Protein AF-A0A7X8VLG5-F1 (afdb_monomer)

Secondary structure (DSSP, 8-state):
-HHHHHHHHHHHHHHHHHHTEE-GGG-TT--EE-SSSSPPHHHHTT-S--HHHHHHHHHHHHHHHHHS--HHHHHHHHHHHHHHHHHHTS----

pLDDT: mean 84.61, std 10.0, range [43.59, 94.25]

Solvent-accessible surface area (backbone atoms only — not comparable to full-atom values): 5416 Å² total; per-residue (Å²): 117,69,65,59,55,54,51,52,51,54,52,51,51,49,54,44,53,72,62,23,50,37,46,55,86,74,42,81,79,25,25,44,68,44,90,48,78,86,62,52,75,57,53,67,66,49,72,74,74,59,62,71,58,51,53,54,52,48,50,55,40,48,54,50,26,69,77,53,78,43,73,66,42,54,47,51,47,54,14,28,56,46,26,52,24,61,73,73,72,49,75,81,75,128

Mean predicted aligned error: 5.99 Å

Radius of gyration: 13.68 Å; Cα contacts (8 Å, |Δi|>4): 85; chains: 1; bounding box: 24×32×41 Å

Sequence (94 aa):
MLDTWVNRADLAESAINERHAARVWGLPRTNLGYVAWPANGKEKLFFHWHYWWQAHYLDCLVDAAMRRRTKARNAIVSDTIRGIGLRQGGKLSS

Foldseek 3Di:
DVVVVLVVLVVVVVVQCVFFWDAQVPDPLAIFGQPDPVHDPCSSNPVDPPLVVLVVVLVSLVVNCVVPPDPVSVSHSRRSQVNSQVVVPHHPDD

Structure (mmCIF, N/CA/C/O backbone):
data_AF-A0A7X8VLG5-F1
#
_entry.id   AF-A0A7X8VLG5-F1
#
loop_
_atom_site.group_PDB
_atom_site.id
_atom_site.type_symbol
_atom_site.label_atom_id
_atom_site.label_alt_id
_atom_site.label_comp_id
_atom_site.label_asym_id
_atom_site.label_entity_id
_atom_site.label_seq_id
_atom_site.pdbx_PDB_ins_code
_atom_site.Cartn_x
_atom_site.Cartn_y
_atom_site.Cartn_z
_atom_site.occupancy
_atom_site.B_iso_or_equiv
_atom_site.auth_seq_id
_atom_site.auth_comp_id
_atom_site.auth_asym_id
_atom_site.auth_atom_id
_atom_site.pdbx_PDB_model_num
ATOM 1 N N . MET A 1 1 ? 8.402 -0.280 -26.281 1.00 61.03 1 MET A N 1
ATOM 2 C CA . MET A 1 1 ? 7.212 0.531 -25.911 1.00 61.03 1 MET A CA 1
ATOM 3 C C . MET A 1 1 ? 6.514 -0.022 -24.663 1.00 61.03 1 MET A C 1
ATOM 5 O O . MET A 1 1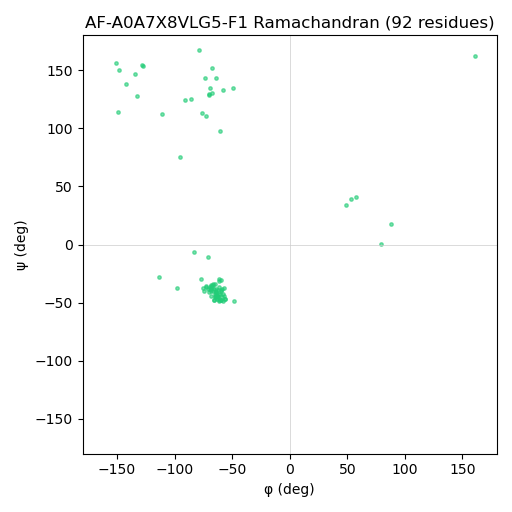 ? 6.154 0.767 -23.802 1.00 61.03 1 MET A O 1
ATOM 9 N N . LEU A 1 2 ? 6.390 -1.351 -24.510 1.00 64.69 2 LEU A N 1
ATOM 10 C CA . LEU A 1 2 ? 5.931 -2.000 -23.265 1.00 64.69 2 LEU A CA 1
ATOM 11 C C . LEU A 1 2 ? 6.827 -1.692 -22.050 1.00 64.69 2 LEU A C 1
ATOM 13 O O . LEU A 1 2 ? 6.311 -1.388 -20.977 1.00 64.69 2 LEU A O 1
ATOM 17 N N . ASP A 1 3 ? 8.150 -1.657 -22.233 1.00 76.50 3 ASP A N 1
ATOM 18 C CA . ASP A 1 3 ? 9.102 -1.379 -21.143 1.00 76.50 3 ASP A CA 1
ATOM 19 C C . ASP A 1 3 ? 8.921 0.004 -20.507 1.00 76.50 3 ASP A C 1
ATOM 21 O O . ASP A 1 3 ? 9.126 0.179 -19.308 1.00 76.50 3 ASP A O 1
ATOM 25 N N . THR A 1 4 ? 8.476 0.995 -21.285 1.00 89.31 4 THR A N 1
ATOM 26 C CA . THR A 1 4 ? 8.229 2.352 -20.785 1.00 89.31 4 THR A CA 1
ATOM 27 C C . THR A 1 4 ? 7.068 2.381 -19.792 1.00 89.31 4 THR A C 1
ATOM 29 O O . THR A 1 4 ? 7.149 3.072 -18.778 1.00 89.31 4 THR A O 1
ATOM 32 N N . TRP A 1 5 ? 5.998 1.627 -20.053 1.00 87.94 5 TRP A N 1
ATOM 33 C CA . TRP A 1 5 ? 4.826 1.567 -19.175 1.00 87.94 5 TRP A CA 1
ATOM 34 C C . TRP A 1 5 ? 5.098 0.762 -17.911 1.00 87.94 5 TRP A C 1
ATOM 36 O O . TRP A 1 5 ? 4.711 1.192 -16.827 1.00 87.94 5 TRP A O 1
ATOM 46 N N . VAL A 1 6 ? 5.825 -0.351 -18.038 1.00 87.19 6 VAL A N 1
ATOM 47 C CA . VAL A 1 6 ? 6.284 -1.138 -16.886 1.00 87.19 6 VAL A CA 1
ATOM 48 C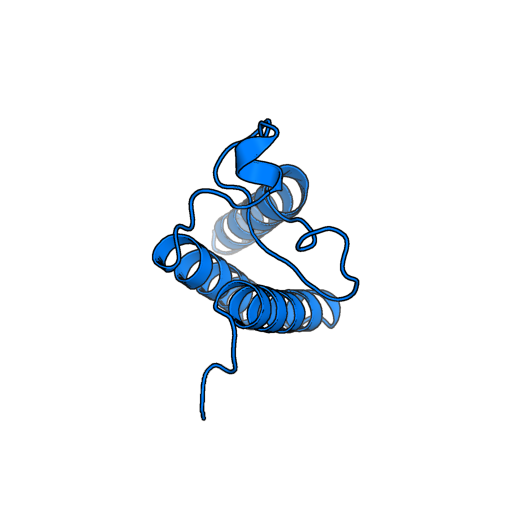 C . VAL A 1 6 ? 7.158 -0.279 -15.972 1.00 87.19 6 VAL A C 1
ATOM 50 O O . VAL A 1 6 ? 6.893 -0.210 -14.775 1.00 87.19 6 VAL A O 1
ATOM 53 N N . ASN A 1 7 ? 8.122 0.454 -16.537 1.00 88.81 7 ASN A N 1
ATOM 54 C CA . ASN A 1 7 ? 8.994 1.338 -15.766 1.00 88.81 7 ASN A CA 1
ATOM 55 C C . ASN A 1 7 ? 8.214 2.474 -15.079 1.00 88.81 7 ASN A C 1
ATOM 57 O O . ASN A 1 7 ? 8.395 2.732 -13.894 1.00 88.81 7 ASN A O 1
ATOM 61 N N . ARG A 1 8 ? 7.282 3.127 -15.788 1.00 90.62 8 ARG A N 1
ATOM 62 C CA . ARG A 1 8 ? 6.413 4.158 -15.189 1.00 90.62 8 ARG A CA 1
ATOM 63 C C . ARG A 1 8 ? 5.573 3.612 -14.035 1.00 90.62 8 ARG A C 1
ATOM 65 O O . ARG A 1 8 ? 5.411 4.302 -13.034 1.00 90.62 8 ARG A O 1
ATOM 72 N N . ALA A 1 9 ? 5.061 2.390 -14.162 1.00 88.88 9 ALA A N 1
ATOM 73 C CA . ALA A 1 9 ? 4.275 1.756 -13.113 1.00 88.88 9 ALA A CA 1
ATOM 74 C C . ALA A 1 9 ? 5.128 1.399 -11.882 1.00 88.88 9 ALA A C 1
ATOM 76 O O . ALA A 1 9 ? 4.670 1.582 -10.756 1.00 88.88 9 ALA A O 1
ATOM 77 N N . ASP A 1 10 ? 6.367 0.942 -12.081 1.00 88.38 10 ASP A N 1
ATOM 78 C CA . ASP A 1 10 ? 7.306 0.661 -10.985 1.00 88.38 10 ASP A CA 1
ATOM 79 C C . ASP A 1 10 ? 7.772 1.958 -10.280 1.00 88.38 10 ASP A C 1
ATOM 81 O O . ASP A 1 10 ? 7.899 1.996 -9.052 1.00 88.38 10 ASP A O 1
ATOM 85 N N . LEU A 1 11 ? 7.957 3.058 -11.024 1.00 90.81 11 LEU A N 1
ATOM 86 C CA . LEU A 1 11 ? 8.225 4.382 -10.445 1.00 90.81 11 LEU A CA 1
ATOM 87 C C . LEU A 1 11 ? 7.037 4.905 -9.624 1.00 90.81 11 LEU A C 1
ATOM 89 O O . LEU A 1 11 ? 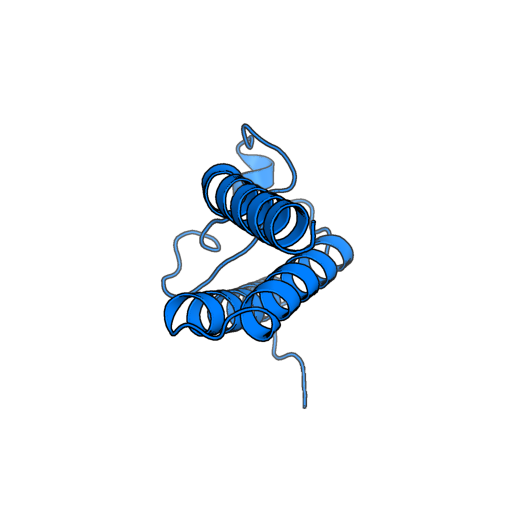7.234 5.435 -8.531 1.00 90.81 11 LEU A O 1
ATOM 93 N N . ALA A 1 12 ? 5.809 4.742 -10.125 1.00 89.12 12 ALA A N 1
ATOM 94 C CA . ALA A 1 12 ? 4.602 5.153 -9.412 1.00 89.12 12 ALA A CA 1
ATOM 95 C C . ALA A 1 12 ? 4.411 4.361 -8.107 1.00 89.12 12 ALA A C 1
ATOM 97 O O . ALA A 1 12 ? 4.159 4.960 -7.063 1.00 89.12 12 ALA A O 1
ATOM 98 N N . GLU A 1 13 ? 4.596 3.037 -8.142 1.00 88.69 13 GLU A N 1
ATOM 99 C CA . GLU A 1 13 ? 4.586 2.186 -6.943 1.00 88.69 13 GLU A CA 1
ATOM 100 C C . GLU A 1 13 ? 5.614 2.669 -5.913 1.00 88.69 13 GLU A C 1
ATOM 102 O O . GLU A 1 13 ? 5.285 2.821 -4.736 1.00 88.69 13 GLU A O 1
ATOM 107 N N . SER A 1 14 ? 6.843 2.949 -6.356 1.00 88.94 14 SER A N 1
ATOM 108 C CA . SER A 1 14 ? 7.925 3.397 -5.471 1.00 88.94 14 SER A CA 1
ATOM 109 C C . SER A 1 14 ? 7.584 4.732 -4.801 1.00 88.94 14 SER A C 1
ATOM 111 O O . SER A 1 14 ? 7.688 4.851 -3.583 1.00 88.94 14 SER A O 1
ATOM 113 N N . ALA A 1 15 ? 7.066 5.703 -5.560 1.00 89.06 15 ALA A N 1
ATOM 114 C CA . ALA A 1 15 ? 6.659 6.999 -5.020 1.00 89.06 15 ALA A CA 1
ATOM 115 C C . ALA A 1 15 ? 5.528 6.885 -3.981 1.00 89.06 15 ALA A C 1
ATOM 117 O O . ALA A 1 15 ? 5.551 7.586 -2.967 1.00 89.06 15 ALA A O 1
ATOM 118 N N . ILE A 1 16 ? 4.549 6.002 -4.206 1.00 88.25 16 ILE A N 1
ATOM 119 C CA . ILE A 1 16 ? 3.466 5.754 -3.243 1.00 88.25 16 ILE A CA 1
ATOM 120 C C . ILE A 1 16 ? 4.003 5.061 -1.988 1.00 88.25 16 ILE A C 1
ATOM 122 O O . ILE A 1 16 ? 3.672 5.476 -0.876 1.00 88.25 16 ILE A O 1
ATOM 126 N N . ASN A 1 17 ? 4.861 4.053 -2.144 1.00 86.69 17 ASN A N 1
ATOM 127 C CA . ASN A 1 17 ? 5.450 3.339 -1.014 1.00 86.69 17 ASN A CA 1
ATOM 128 C C . ASN A 1 17 ? 6.355 4.234 -0.157 1.00 86.69 17 ASN A C 1
ATOM 130 O O . ASN A 1 17 ? 6.380 4.091 1.059 1.00 86.69 17 ASN A O 1
ATOM 134 N N . GLU A 1 18 ? 7.065 5.186 -0.755 1.00 86.69 18 GLU A N 1
ATOM 135 C CA . GLU A 1 18 ? 7.915 6.114 -0.003 1.00 86.69 18 GLU A CA 1
ATOM 136 C C . GLU A 1 18 ? 7.119 7.200 0.728 1.00 86.69 18 GLU A C 1
ATOM 138 O O . GLU A 1 18 ? 7.486 7.611 1.829 1.00 86.69 18 GLU A O 1
ATOM 143 N N . ARG A 1 19 ? 6.044 7.704 0.110 1.00 84.88 19 ARG A N 1
ATOM 144 C CA . ARG A 1 19 ? 5.342 8.902 0.595 1.00 84.88 19 ARG A CA 1
ATOM 145 C C . ARG A 1 19 ? 4.102 8.587 1.418 1.00 84.88 19 ARG A C 1
ATOM 147 O O . ARG A 1 19 ? 3.809 9.300 2.374 1.00 84.88 19 ARG A O 1
ATOM 154 N N . HIS A 1 20 ? 3.366 7.549 1.041 1.00 85.69 20 HIS A N 1
ATOM 155 C CA . HIS A 1 20 ? 2.043 7.271 1.589 1.00 85.69 20 HIS A CA 1
ATOM 156 C C . HIS A 1 20 ? 1.996 5.988 2.418 1.00 85.69 20 HIS A C 1
ATOM 158 O O . HIS A 1 20 ? 1.183 5.921 3.333 1.00 85.69 20 HIS A O 1
ATOM 164 N N . ALA A 1 21 ? 2.838 4.987 2.153 1.00 85.31 21 ALA A N 1
ATOM 165 C CA . ALA A 1 21 ? 2.795 3.738 2.911 1.00 85.31 21 ALA A CA 1
ATOM 166 C C . ALA A 1 21 ? 3.289 3.924 4.354 1.00 85.31 21 ALA A C 1
ATOM 168 O O . ALA A 1 21 ? 4.371 4.458 4.610 1.00 85.31 21 ALA A O 1
ATOM 169 N N . ALA A 1 22 ? 2.494 3.465 5.317 1.00 86.50 22 ALA A N 1
ATOM 170 C CA . ALA A 1 22 ? 2.816 3.568 6.729 1.00 86.50 22 ALA A CA 1
ATOM 171 C C . ALA A 1 22 ? 2.215 2.438 7.564 1.00 86.50 22 ALA A C 1
ATOM 173 O O . ALA A 1 22 ? 1.191 1.845 7.231 1.00 86.50 22 ALA A O 1
ATOM 174 N N . ARG A 1 23 ? 2.843 2.170 8.712 1.00 86.44 23 ARG A N 1
ATOM 175 C CA . ARG A 1 23 ? 2.328 1.215 9.699 1.00 86.44 23 ARG A CA 1
ATOM 176 C C . ARG A 1 23 ? 1.132 1.794 10.438 1.00 86.44 23 ARG A C 1
ATOM 178 O O . ARG A 1 23 ? 1.132 2.965 10.817 1.00 86.44 23 ARG A O 1
ATOM 185 N N . VAL A 1 24 ? 0.163 0.941 10.746 1.00 84.81 24 VAL A N 1
ATOM 186 C CA . VAL A 1 24 ? -1.009 1.320 11.541 1.00 84.81 24 VAL A CA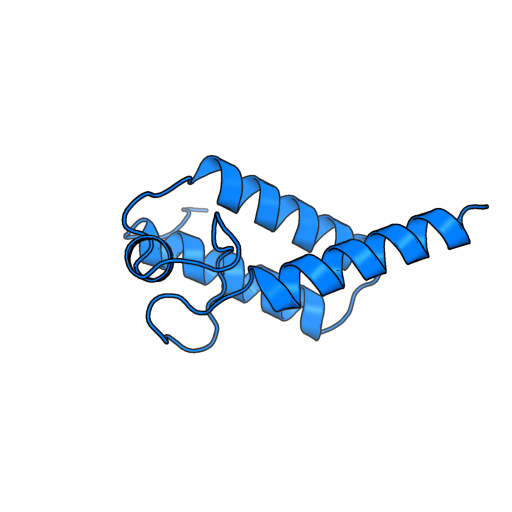 1
ATOM 187 C C . VAL A 1 24 ? -0.581 1.496 12.988 1.00 84.81 24 VAL A C 1
ATOM 189 O O . VAL A 1 24 ? -0.200 0.525 13.634 1.00 84.81 24 VAL A O 1
ATOM 192 N N . TRP A 1 25 ? -0.590 2.736 13.482 1.00 83.06 25 TRP A N 1
ATOM 193 C CA . TRP A 1 25 ? -0.240 3.080 14.870 1.00 83.06 25 TRP A CA 1
ATOM 194 C C . TRP A 1 25 ? 1.081 2.448 15.362 1.00 83.06 25 TRP A C 1
ATOM 196 O O . TRP A 1 25 ? 1.213 2.065 16.520 1.00 83.06 25 TRP A O 1
ATOM 206 N N . GLY A 1 26 ? 2.066 2.300 14.467 1.00 82.62 26 GLY A N 1
ATOM 207 C CA . GLY A 1 26 ? 3.373 1.706 14.778 1.00 82.62 26 GLY A CA 1
ATOM 208 C C . GLY A 1 26 ? 3.416 0.171 14.830 1.00 82.62 26 GLY A C 1
ATOM 209 O O . GLY A 1 26 ? 4.493 -0.390 15.041 1.00 82.62 26 GLY A O 1
ATOM 210 N N . LEU A 1 27 ? 2.301 -0.526 14.586 1.00 86.12 27 LEU A N 1
ATOM 211 C CA . LEU A 1 27 ? 2.237 -1.987 14.655 1.00 86.12 27 LEU A CA 1
ATOM 212 C C . LEU A 1 27 ? 3.072 -2.651 13.545 1.00 86.12 27 LEU A C 1
ATOM 214 O O . LEU A 1 27 ? 2.932 -2.309 12.364 1.00 86.12 27 LEU A O 1
ATOM 218 N N . PRO A 1 28 ? 3.936 -3.627 13.883 1.00 88.00 28 PRO A N 1
ATOM 219 C CA . PRO A 1 28 ? 4.756 -4.313 12.894 1.00 88.00 28 PRO A CA 1
ATOM 220 C C . PRO A 1 28 ? 3.895 -5.169 11.961 1.00 88.00 28 PRO A C 1
ATOM 222 O O . PRO A 1 28 ? 2.866 -5.707 12.371 1.00 88.00 28 PRO A O 1
ATOM 225 N N . ARG A 1 29 ? 4.367 -5.366 10.722 1.00 89.00 29 ARG A N 1
ATOM 226 C CA . ARG A 1 29 ? 3.683 -6.173 9.693 1.00 89.00 29 ARG A CA 1
ATOM 227 C C . ARG A 1 29 ? 2.261 -5.677 9.400 1.00 89.00 29 ARG A C 1
ATOM 229 O O . ARG A 1 29 ? 1.315 -6.465 9.319 1.00 89.00 29 ARG A O 1
ATOM 236 N N . THR A 1 30 ? 2.119 -4.356 9.337 1.00 89.19 30 THR A N 1
ATOM 237 C CA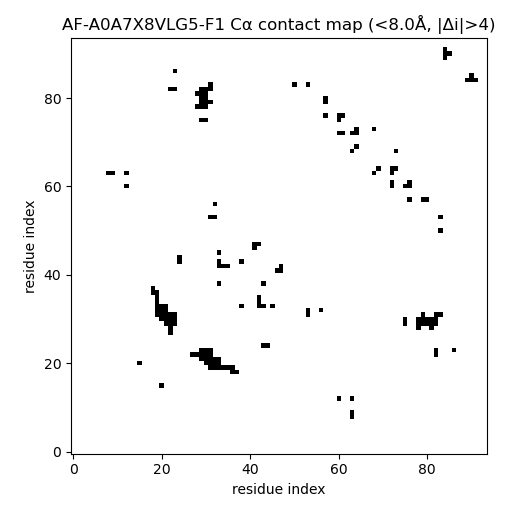 . THR A 1 30 ? 0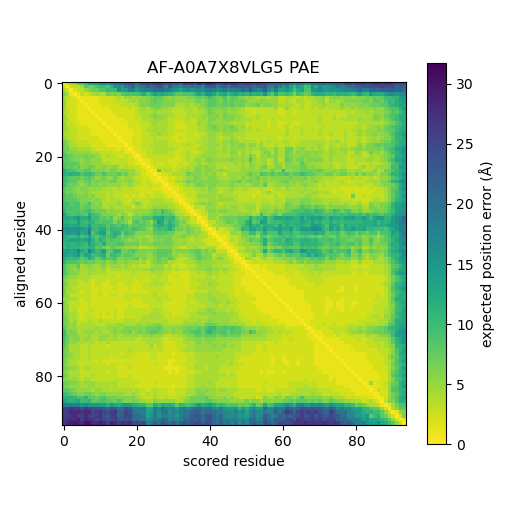.902 -3.664 8.921 1.00 89.19 30 THR A CA 1
ATOM 238 C C . THR A 1 30 ? 1.273 -2.560 7.945 1.00 89.19 30 THR A C 1
ATOM 240 O O . THR A 1 30 ? 2.346 -1.963 8.066 1.00 89.19 30 THR A O 1
ATOM 243 N N . ASN A 1 31 ? 0.392 -2.301 6.988 1.00 90.31 31 ASN A N 1
ATOM 244 C CA . ASN A 1 31 ? 0.576 -1.251 6.002 1.00 90.31 31 ASN A CA 1
ATOM 245 C C . ASN A 1 31 ? -0.765 -0.576 5.692 1.00 90.31 31 ASN A C 1
ATOM 247 O O . ASN A 1 31 ? -1.785 -1.247 5.583 1.00 90.31 31 ASN A O 1
ATOM 251 N N . LEU A 1 32 ? -0.774 0.744 5.568 1.00 89.19 32 LEU A N 1
ATOM 252 C CA . LEU A 1 32 ? -1.901 1.548 5.109 1.00 89.19 32 LEU A CA 1
ATOM 253 C C . LEU A 1 32 ? -1.372 2.771 4.365 1.00 89.19 32 LEU A C 1
ATOM 255 O O . LEU A 1 32 ? -0.300 3.280 4.687 1.00 89.19 32 LEU A O 1
ATOM 259 N N . GLY A 1 33 ? -2.144 3.262 3.398 1.00 88.75 33 GLY A N 1
ATOM 260 C CA . GLY A 1 33 ? -1.815 4.490 2.679 1.00 88.75 33 GLY A CA 1
ATOM 261 C C . GLY A 1 33 ? -2.313 5.733 3.417 1.00 88.75 33 GLY A C 1
ATOM 262 O O . GLY A 1 33 ? -3.508 5.853 3.686 1.00 88.75 33 GLY A O 1
ATOM 263 N N . TYR A 1 34 ? -1.443 6.693 3.716 1.00 85.06 34 TYR A N 1
ATOM 264 C CA . TYR A 1 34 ? -1.869 8.039 4.088 1.00 85.06 34 TYR A CA 1
ATOM 265 C C . TYR A 1 34 ? -2.579 8.716 2.918 1.00 85.06 34 TYR A C 1
ATOM 267 O O . TYR A 1 34 ? -2.194 8.568 1.761 1.00 85.06 34 TYR A O 1
ATOM 275 N N . VAL A 1 35 ? -3.607 9.497 3.228 1.00 82.06 35 VAL A N 1
ATOM 276 C CA . VAL A 1 35 ? -4.438 10.183 2.228 1.00 82.06 35 VAL A CA 1
ATOM 277 C C . VAL A 1 35 ? -3.743 11.415 1.643 1.00 82.06 35 VAL A C 1
ATOM 279 O O . VAL A 1 35 ? -3.947 11.740 0.477 1.00 82.06 35 VAL A O 1
ATOM 282 N N . ALA A 1 36 ? -2.881 12.068 2.422 1.00 80.88 36 ALA A N 1
ATOM 283 C CA . ALA A 1 36 ? -2.150 13.262 2.017 1.00 80.88 36 ALA A CA 1
ATOM 284 C C . ALA A 1 36 ? -0.644 13.099 2.249 1.00 80.88 36 ALA A C 1
ATOM 286 O O . ALA A 1 36 ? -0.208 12.365 3.139 1.00 80.88 36 ALA A O 1
ATOM 287 N N . TRP A 1 37 ? 0.144 13.827 1.460 1.00 75.75 37 TRP A N 1
ATOM 288 C CA . TRP A 1 37 ? 1.574 14.008 1.677 1.00 75.75 37 TRP A CA 1
ATOM 289 C C . TRP A 1 37 ? 1.927 15.502 1.551 1.00 75.75 37 TRP A C 1
ATOM 291 O O . TRP A 1 37 ? 1.574 16.102 0.534 1.00 75.75 37 TRP A O 1
ATOM 301 N N . PRO A 1 38 ? 2.620 16.110 2.534 1.00 79.06 38 PRO A N 1
ATOM 302 C CA . PRO A 1 38 ? 3.002 15.530 3.822 1.00 79.06 38 PRO A CA 1
ATOM 303 C C . PRO A 1 38 ? 1.779 15.303 4.731 1.00 79.06 38 PRO A C 1
ATOM 305 O O . PRO A 1 38 ? 0.926 16.175 4.865 1.00 79.06 38 PRO A O 1
ATOM 308 N N . ALA A 1 39 ? 1.702 14.130 5.369 1.00 78.94 39 ALA A N 1
ATOM 309 C CA . ALA A 1 39 ? 0.584 13.780 6.246 1.00 78.94 39 ALA A CA 1
ATOM 310 C C . ALA A 1 39 ? 0.604 14.604 7.546 1.00 78.94 39 ALA A C 1
ATOM 312 O O . ALA A 1 39 ? 1.615 14.643 8.262 1.00 78.94 39 ALA A O 1
ATOM 313 N N . ASN A 1 40 ? -0.528 15.211 7.894 1.00 81.44 40 ASN A N 1
ATOM 314 C CA . ASN A 1 40 ? -0.763 15.860 9.177 1.00 81.44 40 ASN A CA 1
ATOM 315 C C . ASN A 1 40 ? -1.077 14.822 10.281 1.00 81.44 40 ASN A C 1
ATOM 317 O O . ASN A 1 40 ? -1.291 13.634 10.031 1.00 81.44 40 ASN A O 1
ATOM 321 N N . GLY A 1 41 ? -1.064 15.247 11.550 1.00 73.62 41 GLY A N 1
ATOM 322 C CA . GLY A 1 41 ? -1.216 14.331 12.693 1.00 73.62 41 GLY A CA 1
ATOM 323 C C . GLY A 1 41 ? -2.534 13.541 12.700 1.00 73.62 41 GLY A C 1
ATOM 324 O O . GLY A 1 41 ? -2.559 12.396 13.147 1.00 73.62 41 GLY A O 1
ATOM 325 N N . LYS A 1 42 ? -3.616 14.114 12.155 1.00 74.69 42 LYS A N 1
ATOM 326 C CA . LYS A 1 42 ? -4.938 13.469 12.085 1.00 74.69 42 LYS A CA 1
ATOM 327 C C . LYS A 1 42 ? -4.973 12.344 11.047 1.00 74.69 42 LYS A C 1
ATOM 329 O O . LYS A 1 42 ? -5.595 11.311 11.292 1.00 74.69 42 LYS A O 1
ATOM 334 N N . GLU A 1 43 ? -4.282 12.517 9.922 1.00 77.38 43 GLU A N 1
ATOM 335 C CA . GLU A 1 43 ? -4.131 11.479 8.894 1.00 77.38 43 GLU A CA 1
ATOM 336 C C . GLU A 1 43 ? -3.226 10.344 9.369 1.00 77.38 43 GLU A C 1
ATOM 338 O O . GLU A 1 43 ? -3.549 9.182 9.140 1.00 77.38 43 GLU A O 1
ATOM 343 N N . LYS A 1 44 ? -2.156 10.657 10.114 1.00 76.19 44 LYS A N 1
ATOM 344 C CA . LYS A 1 44 ? -1.289 9.639 10.738 1.00 76.19 44 LYS A CA 1
ATOM 345 C C . LYS A 1 44 ? -2.031 8.756 11.743 1.00 76.19 44 LYS A C 1
ATOM 347 O O . LYS A 1 44 ? -1.683 7.593 11.926 1.00 76.19 44 LYS A O 1
ATOM 352 N N . LEU A 1 45 ? -3.0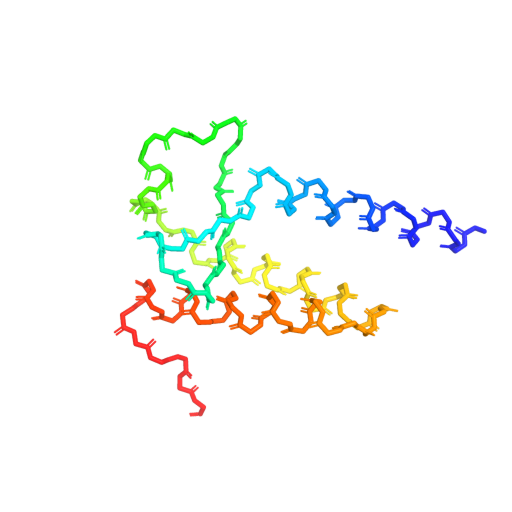63 9.305 12.384 1.00 75.06 45 LEU A N 1
ATOM 353 C CA . LEU A 1 45 ? -3.961 8.573 13.278 1.00 75.06 45 LEU A CA 1
ATOM 354 C C . LEU A 1 45 ? -5.083 7.830 12.538 1.00 75.06 45 LEU A C 1
ATOM 356 O O . LEU A 1 45 ? -5.816 7.082 13.180 1.00 75.06 45 LEU A O 1
ATOM 360 N N . PHE A 1 46 ? -5.216 8.010 11.218 1.00 74.94 46 PHE A N 1
ATOM 361 C CA . PHE A 1 46 ? -6.319 7.481 10.410 1.00 74.94 46 PHE A CA 1
ATOM 362 C C . PHE A 1 46 ? -7.705 7.866 10.961 1.00 74.94 46 PHE A C 1
ATOM 364 O O . PHE A 1 46 ? -8.640 7.061 10.943 1.00 74.94 46 PHE A O 1
ATOM 371 N N . PHE A 1 47 ? -7.832 9.106 11.460 1.00 73.50 47 PHE A N 1
ATOM 372 C CA . PHE A 1 47 ? -9.072 9.617 12.054 1.00 73.50 47 PHE A CA 1
ATOM 373 C C . PHE A 1 47 ? -10.234 9.587 11.049 1.00 73.50 47 PHE A C 1
ATOM 375 O O . PHE A 1 47 ? -11.302 9.055 11.345 1.00 73.50 47 PHE A O 1
ATOM 382 N N . HIS A 1 48 ? -9.994 10.085 9.831 1.00 77.38 48 HIS A N 1
ATOM 383 C CA . HIS A 1 48 ? -10.894 9.882 8.698 1.00 77.38 48 HIS A CA 1
ATOM 384 C C . HIS A 1 48 ? -10.484 8.624 7.950 1.00 77.38 48 HIS A C 1
ATOM 386 O O . HIS A 1 48 ? -9.340 8.485 7.511 1.00 77.38 48 HIS A O 1
ATOM 392 N N . TRP A 1 49 ? -11.428 7.704 7.795 1.00 82.81 49 TRP A N 1
ATOM 393 C CA . TRP A 1 49 ? -11.169 6.454 7.106 1.00 82.81 49 TRP A CA 1
ATOM 394 C C . TRP A 1 49 ? -11.870 6.357 5.787 1.00 82.81 49 TRP A C 1
ATOM 396 O O . TRP A 1 49 ? -13.082 6.176 5.695 1.00 82.81 49 TRP A O 1
ATOM 406 N N . HIS A 1 50 ? -11.037 6.374 4.766 1.00 84.81 50 HIS A N 1
ATOM 407 C CA . HIS A 1 50 ? -11.444 6.186 3.398 1.00 84.81 50 HIS A CA 1
ATOM 408 C C . HIS A 1 50 ? -11.252 4.715 3.047 1.00 84.81 50 HIS A C 1
ATOM 410 O O . HIS A 1 50 ? -10.292 4.352 2.373 1.00 84.81 50 HIS A O 1
ATOM 416 N N . TYR A 1 51 ? -12.157 3.863 3.541 1.00 84.75 51 TYR A N 1
ATOM 417 C CA . TYR A 1 51 ? -12.125 2.419 3.278 1.00 84.75 51 TYR A CA 1
ATOM 418 C C . TYR A 1 51 ? -11.933 2.115 1.788 1.00 84.75 51 TYR A C 1
ATOM 420 O O . TYR A 1 51 ? -11.035 1.370 1.408 1.00 84.75 51 TYR A O 1
ATOM 428 N N . TRP A 1 52 ? -12.734 2.778 0.953 1.00 87.31 52 TRP A N 1
ATOM 429 C CA . TRP A 1 52 ? -12.704 2.643 -0.499 1.00 87.31 52 TRP A CA 1
ATOM 430 C C . TRP A 1 52 ? -11.327 2.956 -1.104 1.00 87.31 52 TRP A C 1
ATOM 432 O O . TRP A 1 52 ? -10.871 2.273 -2.013 1.00 87.31 52 TRP A O 1
ATOM 442 N N . TRP A 1 53 ? -10.620 3.953 -0.567 1.00 90.62 53 TRP A N 1
ATOM 443 C CA . TRP A 1 53 ? -9.287 4.315 -1.057 1.00 90.62 53 TRP A CA 1
ATOM 444 C C . TRP A 1 53 ? -8.243 3.275 -0.656 1.00 90.62 53 TRP A C 1
ATOM 446 O O . TRP A 1 53 ? -7.350 2.976 -1.440 1.00 90.62 53 TRP A O 1
ATOM 456 N N . GLN A 1 54 ? -8.367 2.687 0.538 1.00 91.31 54 GLN A N 1
ATOM 457 C CA . GLN A 1 54 ? -7.487 1.594 0.960 1.00 91.31 54 GLN A CA 1
ATOM 458 C C . GLN A 1 54 ? -7.720 0.326 0.137 1.00 91.31 54 GLN A C 1
ATOM 460 O O . GLN A 1 54 ? -6.758 -0.371 -0.175 1.00 91.31 54 GLN A O 1
ATOM 465 N N . ALA A 1 55 ? -8.971 0.044 -0.242 1.00 91.12 55 ALA A N 1
ATOM 466 C CA . ALA A 1 55 ? -9.293 -1.062 -1.138 1.00 91.12 55 ALA A CA 1
ATOM 467 C C . ALA A 1 55 ? -8.614 -0.878 -2.506 1.00 91.12 55 ALA A C 1
ATOM 469 O O . ALA A 1 55 ? -7.886 -1.758 -2.947 1.00 91.12 55 ALA A O 1
ATOM 470 N N . HIS A 1 56 ? -8.722 0.306 -3.112 1.00 92.38 56 HIS A N 1
ATOM 471 C CA . HIS A 1 56 ? -8.031 0.583 -4.375 1.00 92.38 56 HIS A CA 1
ATOM 472 C C . HIS A 1 56 ? -6.507 0.624 -4.259 1.00 92.38 56 HIS A C 1
ATOM 474 O O . HIS A 1 56 ? -5.800 0.210 -5.175 1.00 92.38 56 HIS A O 1
ATOM 480 N N . TYR A 1 57 ? -5.976 1.087 -3.128 1.00 92.56 57 TYR A N 1
ATOM 481 C CA . TYR A 1 57 ? -4.546 0.982 -2.863 1.00 92.56 57 TYR A CA 1
ATOM 482 C C . TYR A 1 57 ? -4.093 -0.485 -2.835 1.00 92.56 57 TYR A C 1
ATOM 484 O O . TYR A 1 57 ? -3.065 -0.822 -3.424 1.00 92.56 57 TYR A O 1
ATOM 492 N N . LEU A 1 58 ? -4.875 -1.370 -2.207 1.00 93.69 58 LEU A N 1
ATOM 493 C CA . LEU A 1 58 ? -4.623 -2.808 -2.221 1.00 93.69 58 LEU A CA 1
ATOM 494 C C . LEU A 1 58 ? -4.670 -3.381 -3.647 1.00 93.69 58 LEU A C 1
ATOM 496 O O . LEU A 1 58 ? -3.772 -4.148 -3.991 1.00 93.69 58 LEU A O 1
ATOM 500 N N . ASP A 1 59 ? -5.631 -2.970 -4.479 1.00 93.56 59 ASP A N 1
ATOM 501 C CA . ASP A 1 59 ? -5.699 -3.383 -5.890 1.00 93.56 59 ASP A CA 1
ATOM 502 C C . ASP A 1 59 ? -4.400 -3.028 -6.637 1.00 93.56 59 ASP A C 1
ATOM 504 O O . ASP A 1 59 ? -3.790 -3.889 -7.268 1.00 93.56 59 ASP A O 1
ATOM 508 N N . CYS A 1 60 ? -3.886 -1.800 -6.475 1.00 93.19 60 CYS A N 1
ATOM 509 C CA . CYS A 1 60 ? -2.619 -1.388 -7.094 1.00 93.19 60 CYS A CA 1
ATOM 510 C C . CYS A 1 60 ? -1.413 -2.221 -6.622 1.00 93.19 60 CYS A C 1
ATOM 512 O O . CYS A 1 60 ? -0.501 -2.507 -7.406 1.00 93.19 60 CYS A O 1
ATOM 514 N N . LEU A 1 61 ? -1.383 -2.618 -5.344 1.00 93.25 61 LEU A N 1
ATOM 515 C CA . LEU A 1 61 ? -0.336 -3.499 -4.816 1.00 93.25 61 LEU A CA 1
ATOM 516 C C . LEU A 1 61 ? -0.438 -4.913 -5.404 1.00 93.25 61 LEU A C 1
ATOM 518 O O . LEU A 1 61 ? 0.587 -5.529 -5.711 1.00 93.25 61 LEU A O 1
ATOM 522 N N . VAL A 1 62 ? -1.658 -5.425 -5.588 1.00 94.25 62 VAL A N 1
ATOM 523 C CA . VAL A 1 62 ? -1.906 -6.716 -6.242 1.00 94.25 62 VAL A CA 1
ATOM 524 C C . VAL A 1 62 ? -1.482 -6.659 -7.708 1.00 94.25 62 VAL A C 1
ATOM 526 O O . VAL A 1 62 ? -0.752 -7.548 -8.144 1.00 94.25 62 VAL A O 1
ATOM 529 N N . ASP A 1 63 ? -1.811 -5.592 -8.438 1.00 93.06 63 ASP A N 1
ATOM 530 C CA . ASP A 1 63 ? -1.373 -5.389 -9.824 1.00 93.06 63 ASP A CA 1
ATOM 531 C C . ASP A 1 63 ? 0.156 -5.393 -9.947 1.00 93.06 63 ASP A C 1
ATOM 533 O O . ASP A 1 63 ? 0.729 -6.019 -10.847 1.00 93.06 63 ASP A O 1
ATOM 537 N N . ALA A 1 64 ? 0.854 -4.734 -9.017 1.00 90.56 64 ALA A N 1
ATOM 538 C CA . ALA A 1 64 ? 2.313 -4.755 -8.967 1.00 90.56 64 ALA A CA 1
ATOM 539 C C . ALA A 1 64 ? 2.859 -6.168 -8.677 1.00 90.56 64 ALA A C 1
ATOM 541 O O . ALA A 1 64 ? 3.830 -6.607 -9.309 1.00 90.56 64 ALA A O 1
ATOM 542 N N . ALA A 1 65 ? 2.235 -6.908 -7.754 1.00 92.19 65 ALA A N 1
ATOM 543 C CA . ALA A 1 65 ? 2.607 -8.285 -7.426 1.00 92.19 65 ALA A CA 1
ATOM 544 C C . ALA A 1 65 ? 2.336 -9.263 -8.584 1.00 92.19 65 ALA A C 1
ATOM 546 O O . ALA A 1 65 ? 3.120 -10.192 -8.793 1.00 92.19 65 ALA A O 1
ATOM 547 N N . MET A 1 66 ? 1.269 -9.041 -9.357 1.00 92.38 66 MET A N 1
ATOM 548 C CA . MET A 1 66 ? 0.941 -9.808 -10.561 1.00 92.38 66 MET A CA 1
ATOM 549 C C . MET A 1 66 ? 1.916 -9.514 -11.703 1.00 92.38 66 MET A C 1
ATOM 551 O O . MET A 1 66 ? 2.363 -10.446 -12.367 1.00 92.38 66 MET A O 1
ATOM 555 N N . ARG A 1 67 ? 2.314 -8.248 -11.894 1.00 89.06 67 ARG A N 1
ATOM 556 C CA . ARG A 1 67 ? 3.290 -7.848 -12.924 1.00 89.06 67 ARG A CA 1
ATOM 557 C C . ARG A 1 67 ? 4.663 -8.473 -12.699 1.00 89.06 67 ARG A C 1
ATOM 559 O O . ARG A 1 67 ? 5.307 -8.925 -13.641 1.00 89.06 67 ARG A O 1
ATOM 566 N N . ARG A 1 68 ? 5.141 -8.471 -11.452 1.00 89.06 68 ARG A N 1
ATOM 567 C CA . ARG A 1 68 ? 6.374 -9.166 -11.062 1.00 89.06 68 ARG A CA 1
ATOM 568 C C . ARG A 1 68 ? 6.267 -9.619 -9.616 1.00 89.06 68 ARG A C 1
ATOM 570 O O . ARG A 1 68 ? 6.257 -8.810 -8.686 1.00 89.06 68 ARG A O 1
ATOM 577 N N . ARG A 1 69 ? 6.245 -10.939 -9.449 1.00 90.06 69 ARG A N 1
ATOM 578 C CA . ARG A 1 69 ? 6.090 -11.594 -8.154 1.00 90.06 69 ARG A CA 1
ATOM 579 C C . ARG A 1 69 ? 7.394 -11.524 -7.371 1.00 90.06 69 ARG A C 1
ATOM 581 O O . ARG A 1 69 ? 8.385 -12.147 -7.742 1.00 90.06 69 ARG A O 1
ATOM 588 N N . THR A 1 70 ? 7.395 -10.780 -6.271 1.00 91.69 70 THR A N 1
ATOM 589 C CA . THR A 1 70 ? 8.527 -10.715 -5.337 1.00 91.69 70 THR A CA 1
ATOM 590 C C . THR A 1 70 ? 8.044 -10.988 -3.918 1.00 91.69 70 THR A C 1
ATOM 592 O O . THR A 1 70 ? 6.881 -10.749 -3.583 1.00 91.69 70 THR A O 1
ATOM 595 N N . LYS A 1 71 ? 8.938 -11.482 -3.051 1.00 91.62 71 LYS A N 1
ATOM 596 C CA . LYS A 1 71 ? 8.606 -11.699 -1.632 1.00 91.62 71 LYS A CA 1
ATOM 597 C C . LYS A 1 71 ? 8.164 -10.397 -0.952 1.00 91.62 71 LYS A C 1
ATOM 599 O O . LYS A 1 71 ? 7.214 -10.422 -0.181 1.00 91.62 71 LYS A O 1
ATOM 604 N N . ALA A 1 72 ? 8.805 -9.274 -1.285 1.00 89.75 72 ALA A N 1
ATOM 605 C CA . ALA A 1 72 ? 8.473 -7.958 -0.742 1.00 89.75 72 ALA A CA 1
ATOM 606 C C . ALA A 1 72 ? 7.064 -7.489 -1.150 1.00 89.75 72 ALA A C 1
ATOM 608 O O . ALA A 1 72 ? 6.296 -7.066 -0.290 1.00 89.75 72 ALA A O 1
ATOM 609 N N . ARG A 1 73 ? 6.687 -7.640 -2.429 1.00 90.88 73 ARG A N 1
ATOM 610 C CA . ARG A 1 73 ? 5.346 -7.270 -2.918 1.00 90.88 73 ARG A CA 1
ATOM 611 C C . ARG A 1 73 ? 4.240 -8.140 -2.312 1.00 90.88 73 ARG A C 1
ATOM 613 O O . ARG A 1 73 ? 3.191 -7.641 -1.929 1.00 90.88 73 ARG A O 1
ATOM 620 N N . ASN A 1 74 ? 4.491 -9.433 -2.126 1.00 92.75 74 ASN A N 1
ATOM 621 C CA . ASN A 1 74 ? 3.526 -10.299 -1.440 1.00 92.75 74 ASN A CA 1
ATOM 622 C C . ASN A 1 74 ? 3.397 -9.956 0.056 1.00 92.75 74 ASN A C 1
ATOM 624 O O . ASN A 1 74 ? 2.305 -10.045 0.624 1.00 92.75 74 ASN A O 1
ATOM 628 N N . ALA A 1 75 ? 4.504 -9.561 0.694 1.00 92.75 75 ALA A N 1
ATOM 629 C CA . ALA A 1 75 ? 4.504 -9.143 2.090 1.00 92.75 75 ALA A CA 1
ATOM 630 C C . ALA A 1 75 ? 3.705 -7.849 2.286 1.00 92.75 75 ALA A C 1
ATOM 632 O O . ALA A 1 75 ? 2.831 -7.826 3.146 1.00 92.75 75 ALA A O 1
ATOM 633 N N . ILE A 1 76 ? 3.922 -6.819 1.455 1.00 91.94 76 ILE A N 1
ATOM 634 C CA . ILE A 1 76 ? 3.188 -5.550 1.586 1.00 91.94 76 ILE A CA 1
ATOM 635 C C . ILE A 1 76 ? 1.685 -5.733 1.344 1.00 91.94 76 ILE A C 1
ATOM 637 O O . ILE A 1 76 ? 0.894 -5.183 2.097 1.00 91.94 76 ILE A O 1
ATOM 641 N N . VAL A 1 77 ? 1.274 -6.577 0.388 1.00 93.50 77 VAL A N 1
ATOM 642 C CA . VAL A 1 77 ? -0.143 -6.942 0.185 1.00 93.50 77 VAL A CA 1
ATOM 643 C C . VAL A 1 77 ? -0.733 -7.568 1.454 1.00 93.50 77 VAL A C 1
ATOM 645 O O . VAL A 1 77 ? -1.787 -7.147 1.929 1.00 93.50 77 VAL A O 1
ATOM 648 N N . SER A 1 78 ? -0.032 -8.539 2.044 1.00 93.31 78 SER A N 1
ATOM 649 C CA . SER A 1 78 ? -0.480 -9.223 3.266 1.00 93.31 78 SER A CA 1
ATOM 650 C C . SER A 1 78 ? -0.558 -8.273 4.468 1.00 93.31 78 SER A C 1
ATOM 652 O O . SER A 1 78 ? -1.508 -8.322 5.253 1.00 93.31 78 SER A O 1
ATOM 654 N N . ASP A 1 79 ? 0.428 -7.388 4.602 1.00 93.75 79 ASP A N 1
ATOM 655 C CA . ASP A 1 79 ? 0.492 -6.376 5.654 1.00 93.75 79 ASP A CA 1
ATOM 656 C C . ASP A 1 79 ? -0.607 -5.315 5.477 1.00 93.75 79 ASP A C 1
ATOM 658 O O . ASP A 1 79 ? -1.176 -4.862 6.475 1.00 93.75 79 ASP A O 1
ATOM 662 N N . THR A 1 80 ? -0.966 -4.971 4.233 1.00 92.50 80 THR A N 1
ATOM 663 C CA . THR A 1 80 ? -2.093 -4.079 3.918 1.00 92.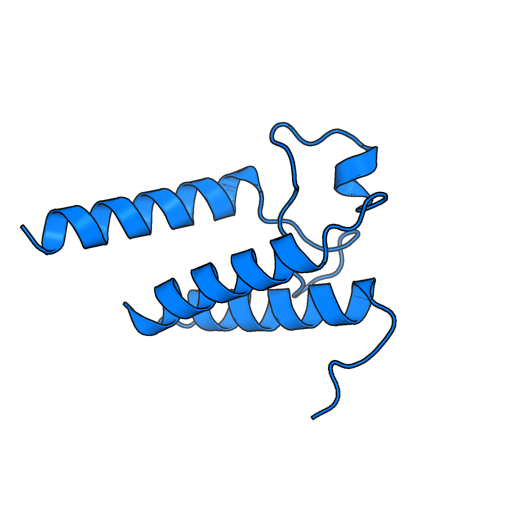50 80 THR A CA 1
ATOM 664 C C . THR A 1 80 ? -3.426 -4.701 4.311 1.00 92.50 80 THR A C 1
ATOM 666 O O . THR A 1 80 ? -4.215 -4.074 5.016 1.00 92.50 80 THR A O 1
ATOM 669 N N . ILE A 1 81 ? -3.660 -5.965 3.945 1.00 92.12 81 ILE A N 1
ATOM 670 C CA . ILE A 1 81 ? -4.872 -6.703 4.339 1.00 92.12 81 ILE A CA 1
ATOM 671 C C . ILE A 1 81 ? -4.999 -6.746 5.868 1.00 92.12 81 ILE A C 1
ATOM 673 O O . ILE A 1 81 ? -6.072 -6.474 6.415 1.00 92.12 81 ILE A O 1
ATOM 677 N N . ARG A 1 82 ? -3.895 -7.026 6.578 1.00 91.00 82 ARG A N 1
ATOM 678 C CA . ARG A 1 82 ? -3.883 -6.994 8.046 1.00 91.00 82 ARG A CA 1
ATOM 679 C C . ARG A 1 82 ? -4.192 -5.594 8.582 1.00 91.00 82 ARG A C 1
ATOM 681 O O . ARG A 1 82 ? -4.991 -5.480 9.506 1.00 91.00 82 ARG A O 1
ATOM 688 N N . GLY A 1 83 ? -3.580 -4.548 8.024 1.00 90.25 83 GLY A N 1
ATOM 689 C CA . GLY A 1 83 ? -3.808 -3.158 8.429 1.00 90.25 83 GLY A CA 1
ATOM 690 C C . GLY A 1 83 ? -5.271 -2.736 8.280 1.00 90.25 83 GLY A C 1
ATOM 691 O O 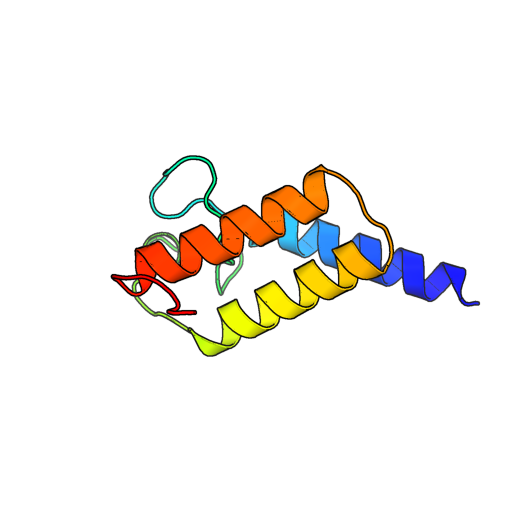. GLY A 1 83 ? -5.853 -2.185 9.215 1.00 90.25 83 GLY A O 1
ATOM 692 N N . ILE A 1 84 ? -5.890 -3.072 7.144 1.00 89.81 84 ILE A N 1
ATOM 693 C CA . ILE A 1 84 ? -7.310 -2.815 6.871 1.00 89.81 84 ILE A CA 1
ATOM 694 C C . ILE A 1 84 ? -8.200 -3.543 7.884 1.00 89.81 84 ILE A C 1
ATOM 696 O O . ILE A 1 84 ? -9.090 -2.921 8.463 1.00 89.81 84 ILE A O 1
ATOM 700 N N . GLY A 1 85 ? -7.956 -4.835 8.132 1.00 87.06 85 GLY A N 1
ATOM 701 C CA . GLY A 1 85 ? -8.738 -5.620 9.094 1.00 87.06 85 GLY A CA 1
ATOM 702 C C . GLY A 1 85 ? -8.608 -5.114 10.536 1.00 87.06 85 GLY A C 1
ATOM 703 O O . GLY A 1 85 ? -9.603 -5.028 11.253 1.00 87.06 85 GLY A O 1
ATOM 704 N N . LEU A 1 86 ? -7.398 -4.721 10.949 1.00 87.00 86 LEU A N 1
ATOM 705 C CA . LEU A 1 86 ? -7.151 -4.139 12.272 1.00 87.00 86 LEU A CA 1
ATOM 706 C C . LEU A 1 86 ? -7.898 -2.824 12.457 1.00 87.00 86 LEU A C 1
ATOM 708 O O . LEU A 1 86 ? -8.554 -2.629 13.477 1.00 87.00 86 LEU A O 1
ATOM 712 N N . ARG A 1 87 ? -7.830 -1.933 11.466 1.00 83.00 87 ARG A N 1
ATOM 713 C CA . ARG A 1 87 ? -8.498 -0.639 11.565 1.00 83.00 87 ARG A CA 1
ATOM 714 C C . ARG A 1 87 ? -10.020 -0.796 11.533 1.00 83.00 87 ARG A C 1
ATOM 716 O O . ARG A 1 87 ? -10.709 -0.086 12.258 1.00 83.00 87 ARG A O 1
ATOM 723 N N . GLN A 1 88 ? -10.561 -1.685 10.698 1.00 81.31 88 GLN A N 1
ATOM 724 C CA . GLN A 1 88 ? -12.011 -1.911 10.618 1.00 81.31 88 GLN A CA 1
ATOM 725 C C . GLN A 1 88 ? -12.601 -2.623 11.846 1.00 81.31 88 GLN A C 1
ATOM 727 O O . GLN A 1 88 ? -13.818 -2.639 11.993 1.00 81.31 88 GLN A O 1
ATOM 732 N N . GLY A 1 89 ? -11.770 -3.158 12.747 1.00 71.06 89 GLY A N 1
ATOM 733 C CA . GLY A 1 89 ? -12.228 -3.780 13.990 1.00 71.06 89 GLY A CA 1
ATOM 734 C C . GLY A 1 89 ? -12.562 -5.271 13.880 1.00 71.06 89 GLY A C 1
ATOM 735 O O . GLY A 1 89 ? -13.236 -5.799 14.758 1.00 71.06 89 GLY A O 1
ATOM 736 N N . GLY A 1 90 ? -12.101 -5.979 12.842 1.00 64.69 90 GLY A N 1
ATOM 737 C CA . GLY A 1 90 ? -12.354 -7.418 12.709 1.00 64.69 90 GLY A CA 1
ATOM 738 C C . GLY A 1 90 ? -12.179 -7.968 11.294 1.00 64.69 90 GLY A C 1
ATOM 739 O O . GLY A 1 90 ? -12.135 -7.212 10.328 1.00 64.69 90 GLY A O 1
ATOM 740 N N . LYS A 1 91 ? -12.026 -9.299 11.189 1.00 55.22 91 LYS A N 1
ATOM 741 C CA . LYS A 1 91 ? -11.674 -10.039 9.961 1.00 55.22 91 LYS A CA 1
ATOM 742 C C . LYS A 1 91 ? -12.551 -9.641 8.765 1.00 55.22 91 LYS A C 1
ATOM 744 O O . LYS A 1 91 ? -13.772 -9.663 8.865 1.00 55.22 91 LYS A O 1
ATOM 749 N N . LEU A 1 92 ? -11.913 -9.434 7.609 1.00 54.78 92 LEU A N 1
ATOM 750 C CA . LEU A 1 92 ? -12.551 -9.684 6.315 1.00 54.78 92 LEU A CA 1
ATOM 751 C C . LEU A 1 92 ? -12.899 -11.178 6.318 1.00 54.78 92 LEU A C 1
ATOM 753 O O . LEU A 1 92 ? -12.004 -12.017 6.202 1.00 54.78 92 LEU A O 1
ATOM 757 N N . SER A 1 93 ? -14.147 -11.509 6.650 1.00 48.59 93 SER A N 1
ATOM 758 C CA . SER A 1 93 ? -14.602 -12.896 6.685 1.00 48.59 93 SER A CA 1
ATOM 759 C C . SER A 1 93 ? -14.396 -13.509 5.308 1.00 48.59 93 SER A C 1
ATOM 761 O O . SER A 1 93 ? -14.742 -12.891 4.302 1.00 48.59 93 SER A O 1
ATOM 763 N N . SER A 1 94 ? -13.811 -14.704 5.306 1.00 43.59 94 SER A N 1
ATOM 764 C CA . SER A 1 94 ? -13.890 -15.626 4.178 1.00 43.59 94 SER A CA 1
ATOM 765 C C . SER A 1 94 ? -15.287 -16.225 4.077 1.00 43.59 94 SER A C 1
ATOM 767 O O . SER A 1 94 ? -16.047 -16.102 5.071 1.00 43.59 94 SER A O 1
#